Protein AF-A0ABD1ABN2-F1 (afdb_monomer)

Secondary structure (DSSP, 8-state):
--HHHHTT-----TT-S--SSPBP--S----------HHHHHHHHTT--HHHHHHHHHHTT---S-SS--TT------------PPPB-

Sequence (89 aa):
MRLIAHNMLSCNVKGVVNNFPLQIEAEKVIEQEVGFNPDFLKHMFAKIDWKALVDGARSMGYTELPDEAPDGGARIRRNLSQEIPPCV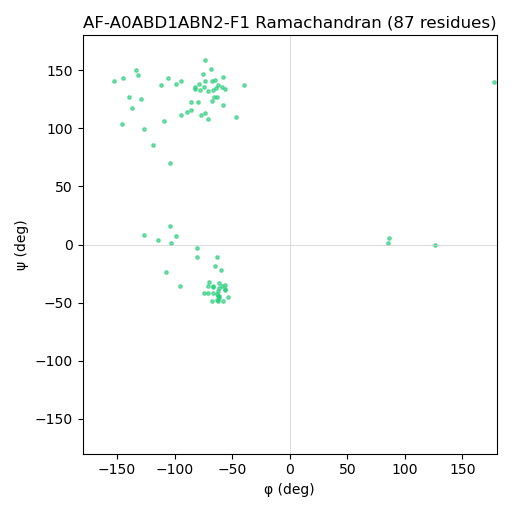A

Foldseek 3Di:
DDLLVLQVFFDPDPPDPCRPNAAEQDPDDDDDDDDDDVVVVVVSLQVGALCSSCNNCVNVVHNPDDNDDDPPRHDDDDDDDDDDDGHHD

Mean predicted aligned error: 7.45 Å

Organism: NCBI:txid228776

InterPro domains:
  IPR039127 Multifunctional methyltransferase subunit Trm112 [PTHR12773] (1-74)

Nearest PDB structures (foldseek):
  8qdg-assembly1_B  TM=9.042E-01  e=2.623E-04  Homo sapiens
  6ped-assembly1_B  TM=9.185E-01  e=6.874E-04  Homo sapiens
  6h1e-assembly1_B  TM=9.189E-01  e=3.586E-03  Homo sapiens
  4qtt-assembly1_A  TM=7.165E-01  e=6.874E-04  Saccharomyces cerevisiae S288C
  6h2u-assembly1_B  TM=7.906E-01  e=2.917E-03  Homo sapiens

Radius of gyration: 13.98 Å; Cα contacts (8 Å, |Δi|>4): 82; chains: 1; bounding box: 32×23×38 Å

pLDDT: mean 81.89, std 15.86, range [40.59, 94.56]

Solvent-accessible surface area (backbone atoms only — not comparable to full-atom values): 6038 Å² total; per-residue (Å²): 134,60,69,76,60,57,57,75,47,62,60,83,61,87,89,65,86,66,30,61,66,51,42,58,72,68,93,75,88,83,92,76,94,72,84,90,54,68,70,60,48,60,62,43,38,76,68,38,41,51,63,51,44,46,54,45,35,41,56,72,74,45,72,86,66,65,93,64,65,67,95,89,32,68,67,87,74,82,87,76,93,76,96,69,88,70,50,74,96

Structure (mmCIF, N/CA/C/O backbone):
data_AF-A0ABD1ABN2-F1
#
_entry.id   AF-A0ABD1ABN2-F1
#
loop_
_atom_site.group_PDB
_atom_site.id
_atom_site.type_symbol
_atom_site.label_atom_id
_atom_site.label_alt_id
_atom_site.label_comp_id
_atom_site.label_asym_id
_atom_site.label_entity_id
_atom_site.label_seq_id
_atom_site.pdbx_PDB_ins_code
_atom_site.Cartn_x
_atom_site.Cartn_y
_atom_site.Cartn_z
_atom_site.occupancy
_atom_site.B_iso_or_equiv
_atom_site.auth_seq_id
_atom_site.auth_comp_id
_atom_site.auth_asym_id
_atom_site.auth_atom_id
_atom_site.pdbx_PDB_model_num
ATOM 1 N N . MET A 1 1 ? -4.759 8.294 -5.002 1.00 87.81 1 MET A N 1
ATOM 2 C CA . MET A 1 1 ? -3.407 8.183 -4.391 1.00 87.81 1 MET A CA 1
ATOM 3 C C . MET A 1 1 ? -2.668 6.992 -4.996 1.00 87.81 1 MET A C 1
ATOM 5 O O . MET A 1 1 ? -3.325 6.169 -5.613 1.00 87.81 1 MET A O 1
ATOM 9 N N . ARG A 1 2 ? -1.339 6.872 -4.851 1.00 92.50 2 ARG A N 1
ATOM 10 C CA . ARG A 1 2 ? -0.614 5.665 -5.305 1.00 92.50 2 ARG A CA 1
ATOM 11 C C . ARG A 1 2 ? -0.785 4.537 -4.285 1.00 92.50 2 ARG A C 1
ATOM 13 O O . ARG A 1 2 ? -0.637 4.792 -3.092 1.00 92.50 2 ARG A O 1
ATOM 20 N N . LEU A 1 3 ? -1.006 3.305 -4.741 1.00 93.31 3 LEU A N 1
ATOM 21 C CA . LEU A 1 3 ? -1.183 2.136 -3.865 1.00 93.31 3 LEU A CA 1
ATOM 22 C C . LEU A 1 3 ? 0.002 1.920 -2.904 1.00 93.31 3 LEU A C 1
ATOM 24 O O . LEU A 1 3 ? -0.183 1.654 -1.721 1.00 93.31 3 LEU A O 1
ATOM 28 N N . ILE A 1 4 ? 1.230 2.138 -3.384 1.00 92.38 4 ILE A N 1
ATOM 29 C CA . ILE A 1 4 ? 2.447 2.062 -2.559 1.00 92.38 4 ILE A CA 1
ATOM 30 C C . ILE A 1 4 ? 2.406 3.054 -1.384 1.00 92.38 4 ILE A C 1
ATOM 32 O O . ILE A 1 4 ? 2.897 2.746 -0.302 1.00 92.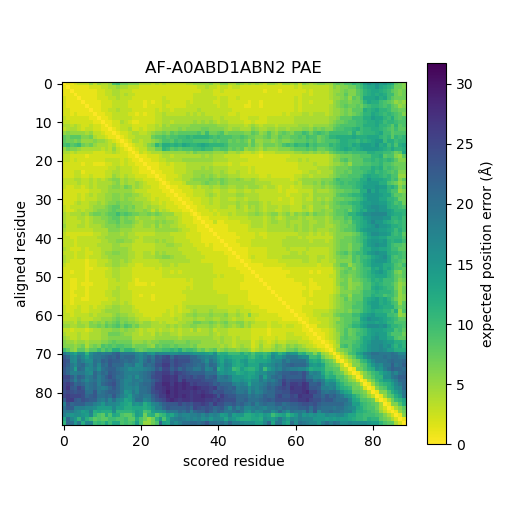38 4 ILE A O 1
ATOM 36 N N . ALA A 1 5 ? 1.820 4.241 -1.577 1.00 92.12 5 ALA A N 1
ATOM 37 C CA . ALA A 1 5 ? 1.693 5.223 -0.504 1.00 92.12 5 ALA A CA 1
ATOM 38 C C . ALA A 1 5 ? 0.673 4.767 0.547 1.00 92.12 5 ALA A C 1
ATOM 40 O O . ALA A 1 5 ? 0.954 4.879 1.734 1.00 92.12 5 ALA A O 1
ATOM 41 N N . HIS A 1 6 ? -0.462 4.198 0.118 1.00 92.50 6 HIS A N 1
ATOM 42 C CA . HIS A 1 6 ? -1.463 3.614 1.017 1.00 92.50 6 HIS A CA 1
ATOM 43 C C . HIS A 1 6 ? -0.864 2.526 1.920 1.00 92.50 6 HIS A C 1
ATOM 45 O O . HIS A 1 6 ? -1.159 2.471 3.108 1.00 92.50 6 HIS A O 1
ATOM 51 N N . ASN A 1 7 ? 0.051 1.715 1.386 1.00 93.50 7 ASN A N 1
ATOM 52 C CA . ASN A 1 7 ? 0.731 0.659 2.138 1.00 93.50 7 ASN A CA 1
ATOM 53 C C . ASN A 1 7 ? 1.602 1.176 3.310 1.00 93.50 7 ASN A C 1
ATOM 55 O O . ASN A 1 7 ? 2.035 0.391 4.144 1.00 93.50 7 ASN A O 1
ATOM 59 N N . MET A 1 8 ? 1.838 2.489 3.401 1.00 91.19 8 MET A N 1
ATOM 60 C CA . MET A 1 8 ? 2.553 3.133 4.511 1.00 91.19 8 MET A CA 1
ATOM 61 C C . MET A 1 8 ? 1.614 3.853 5.496 1.00 91.19 8 MET A C 1
ATOM 63 O O . MET A 1 8 ? 2.096 4.491 6.433 1.00 91.19 8 MET A O 1
ATOM 67 N N . LEU A 1 9 ? 0.294 3.808 5.280 1.00 91.25 9 LEU A N 1
ATOM 68 C CA . LEU A 1 9 ? -0.700 4.500 6.102 1.00 91.25 9 LEU A CA 1
ATOM 69 C C . LEU A 1 9 ? -1.330 3.552 7.119 1.00 91.25 9 LEU A C 1
ATOM 71 O O . LEU A 1 9 ? -1.696 2.432 6.785 1.00 91.25 9 LEU A O 1
ATOM 75 N N . SER A 1 10 ? -1.510 4.032 8.349 1.00 89.94 10 SER A N 1
ATOM 76 C CA . SER A 1 10 ? -2.186 3.310 9.430 1.00 89.94 10 SER A CA 1
ATOM 77 C C . SER A 1 10 ? -3.192 4.207 10.152 1.00 89.94 10 SER A C 1
ATOM 79 O O . SER A 1 10 ? -2.972 5.413 10.276 1.00 89.94 10 SER A O 1
ATOM 81 N N . CYS A 1 11 ? -4.255 3.618 10.694 1.00 89.69 11 CYS A N 1
ATOM 82 C CA . CYS A 1 11 ? -5.285 4.311 11.466 1.00 89.69 11 CYS A CA 1
ATOM 83 C C . CYS A 1 11 ? -4.684 4.917 12.751 1.00 89.69 11 CYS A C 1
ATOM 85 O O . CYS A 1 11 ? -4.045 4.221 13.541 1.00 89.69 11 CYS A O 1
ATOM 87 N N . ASN A 1 12 ? -4.897 6.215 12.983 1.00 87.94 12 ASN A N 1
ATOM 88 C CA . ASN A 1 12 ? -4.396 6.921 14.174 1.00 87.94 12 ASN A CA 1
ATOM 89 C C . ASN A 1 12 ? -5.494 7.183 15.227 1.00 87.94 12 ASN A C 1
ATOM 91 O O . ASN A 1 12 ? -5.350 8.032 16.108 1.00 87.94 12 ASN A O 1
ATOM 95 N N . VAL A 1 13 ? -6.629 6.489 15.121 1.00 90.38 13 VAL A N 1
ATOM 96 C CA . VAL A 1 13 ? -7.735 6.602 16.078 1.00 90.38 13 VAL A CA 1
ATOM 97 C C . VAL A 1 13 ? -7.329 5.956 17.405 1.00 90.38 13 VAL A C 1
ATOM 99 O O . VAL A 1 13 ? -6.811 4.842 17.439 1.00 90.38 13 VAL A O 1
ATOM 102 N N . LYS A 1 14 ? -7.555 6.648 18.526 1.00 85.56 14 LYS A N 1
ATOM 103 C CA . LYS A 1 14 ? -7.202 6.128 19.856 1.00 85.56 14 LYS A CA 1
ATOM 104 C C . LYS A 1 14 ? -8.015 4.872 20.182 1.00 85.56 14 LYS A C 1
ATOM 106 O O . LYS A 1 14 ? -9.230 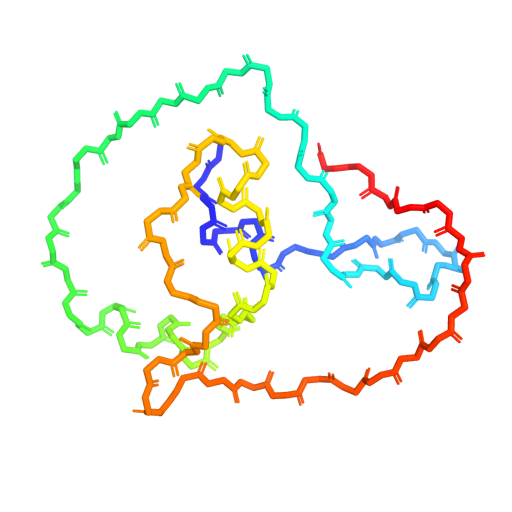4.871 20.025 1.00 85.56 14 LYS A O 1
ATOM 111 N N . GLY A 1 15 ? -7.343 3.842 20.697 1.00 84.19 15 GLY A N 1
ATOM 112 C CA . GLY A 1 15 ? -7.979 2.589 21.119 1.00 84.19 15 GLY A CA 1
ATOM 113 C C . GLY A 1 15 ? -8.175 1.555 20.005 1.00 84.19 15 GLY A C 1
ATOM 114 O O . GLY A 1 15 ? -8.693 0.479 20.285 1.00 84.19 15 GLY A O 1
ATOM 115 N N . VAL A 1 16 ? -7.742 1.837 18.769 1.00 81.38 16 VAL A N 1
ATOM 116 C CA . VAL A 1 16 ? -7.758 0.842 17.690 1.00 81.38 16 VAL A CA 1
ATOM 117 C C . VAL A 1 16 ? -6.590 -0.142 17.848 1.00 81.38 16 VAL A C 1
ATOM 119 O O . VAL A 1 16 ? -5.450 0.262 18.078 1.00 81.38 16 VAL A O 1
ATOM 122 N N . VAL A 1 17 ? -6.875 -1.439 17.726 1.00 78.56 17 VAL A N 1
ATOM 123 C CA . VAL A 1 17 ? -5.863 -2.511 17.796 1.00 78.56 17 VAL A CA 1
ATOM 124 C C . VAL A 1 17 ? -5.383 -2.904 16.393 1.00 78.56 17 VAL A C 1
ATOM 126 O O . VAL A 1 17 ? -4.193 -3.126 16.190 1.00 78.56 17 VAL A O 1
ATOM 129 N N . ASN A 1 18 ? -6.289 -2.885 15.409 1.00 79.62 18 ASN A N 1
ATOM 130 C CA . ASN A 1 18 ? -6.025 -3.211 14.005 1.00 79.62 18 ASN A CA 1
ATOM 131 C C . ASN A 1 18 ? -5.949 -1.932 13.165 1.00 79.62 18 ASN A C 1
ATOM 133 O O . ASN A 1 18 ? -6.850 -1.615 12.394 1.00 79.62 18 ASN A O 1
ATOM 137 N N . ASN A 1 19 ? -4.888 -1.149 13.352 1.00 85.94 19 ASN A N 1
ATOM 138 C CA . ASN A 1 19 ? -4.697 0.087 12.590 1.00 85.94 19 ASN A CA 1
ATOM 139 C C . ASN A 1 19 ? -4.123 -0.116 11.182 1.00 85.94 19 ASN A C 1
ATOM 141 O O . ASN A 1 19 ? -3.949 0.869 10.467 1.00 85.94 19 ASN A O 1
ATOM 145 N N . PHE A 1 20 ? -3.790 -1.342 10.790 1.00 89.50 20 PHE A N 1
ATOM 146 C CA . PHE A 1 20 ? -3.172 -1.636 9.505 1.00 89.50 20 PHE A CA 1
ATOM 147 C C . PHE A 1 20 ? -3.501 -3.066 9.042 1.00 89.50 20 PHE A C 1
ATOM 149 O O . PHE A 1 20 ? -3.442 -3.974 9.874 1.00 89.50 20 PHE A O 1
ATOM 156 N N . PRO A 1 21 ? -3.753 -3.291 7.738 1.00 90.56 21 PRO A N 1
ATOM 157 C CA . PRO A 1 21 ? -3.928 -2.282 6.687 1.00 90.56 21 PRO A CA 1
ATOM 158 C C . PRO A 1 21 ? -5.268 -1.548 6.790 1.00 90.56 21 PRO A C 1
ATOM 160 O O . PRO A 1 21 ? -6.212 -2.042 7.402 1.00 90.56 21 PRO A O 1
ATOM 163 N N . LEU A 1 22 ? -5.346 -0.359 6.192 1.00 90.94 22 LEU A N 1
ATOM 164 C CA . LEU A 1 22 ? -6.626 0.318 5.996 1.00 90.94 22 LEU A CA 1
ATOM 165 C C . LEU A 1 22 ? -7.391 -0.348 4.843 1.00 90.94 22 LEU A C 1
ATOM 167 O O . LEU A 1 22 ? -6.783 -0.836 3.886 1.00 90.94 22 LEU A O 1
ATOM 171 N N . GLN A 1 23 ? -8.719 -0.376 4.936 1.00 89.81 23 GLN A N 1
ATOM 172 C CA . GLN A 1 23 ? -9.567 -0.909 3.872 1.00 89.81 23 GLN A CA 1
ATOM 173 C C . GLN A 1 23 ? -9.721 0.138 2.766 1.00 89.81 23 GLN A C 1
ATOM 175 O O . GLN A 1 23 ? -10.182 1.246 3.028 1.00 89.81 23 GLN A O 1
ATOM 180 N N . ILE A 1 24 ? -9.343 -0.212 1.534 1.00 91.44 24 ILE A N 1
ATOM 181 C CA . ILE A 1 24 ? -9.512 0.665 0.370 1.00 91.44 24 ILE A CA 1
ATOM 182 C C . ILE A 1 24 ? -10.916 0.477 -0.200 1.00 91.44 24 ILE A C 1
ATOM 184 O O . ILE A 1 24 ? -11.259 -0.620 -0.636 1.00 91.44 24 ILE A O 1
ATOM 188 N N . GLU A 1 25 ? -11.675 1.566 -0.280 1.00 90.88 25 GLU A N 1
ATOM 189 C CA . GLU A 1 25 ? -12.938 1.645 -1.019 1.00 90.88 25 GLU A CA 1
ATOM 190 C C . GLU A 1 25 ? -12.792 2.700 -2.121 1.00 90.88 25 GLU A C 1
ATOM 192 O O . GLU A 1 25 ? -13.057 3.886 -1.938 1.00 90.88 25 GLU A O 1
ATOM 197 N N . ALA A 1 26 ? -12.269 2.281 -3.275 1.00 88.50 26 ALA A N 1
ATOM 198 C CA . ALA A 1 26 ? -11.987 3.194 -4.375 1.00 88.50 26 ALA A CA 1
ATOM 199 C C . ALA A 1 26 ? -13.229 3.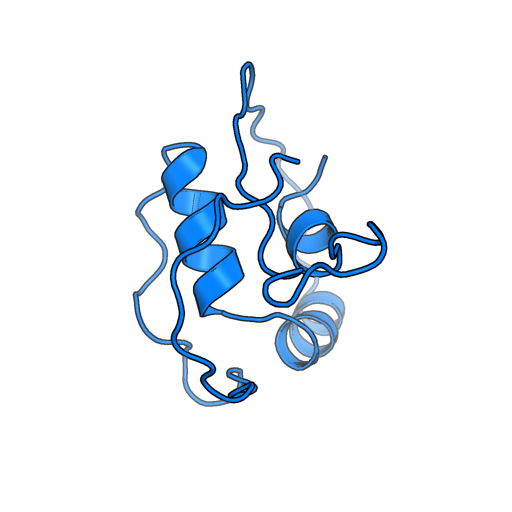407 -5.252 1.00 88.50 26 ALA A C 1
ATOM 201 O O . ALA A 1 26 ? -13.662 2.495 -5.949 1.00 88.50 26 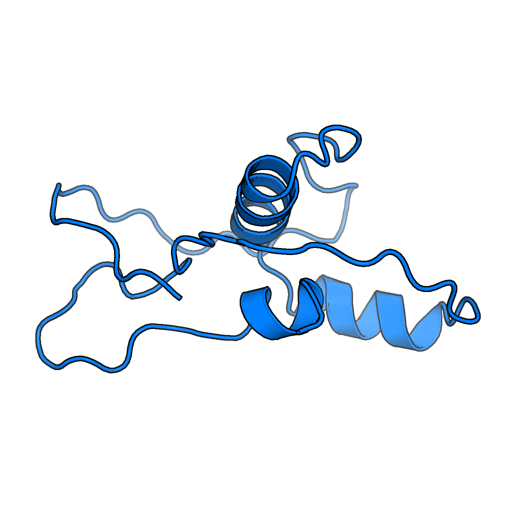ALA A O 1
ATOM 202 N N . GLU A 1 27 ? -13.749 4.635 -5.296 1.00 91.62 27 GLU A N 1
ATOM 203 C CA . GLU A 1 27 ? -14.800 5.009 -6.257 1.00 91.62 27 GLU A CA 1
ATOM 204 C C . GLU A 1 27 ? -14.251 5.098 -7.694 1.00 91.62 27 GLU A C 1
ATOM 206 O O . GLU A 1 27 ? -14.920 4.738 -8.661 1.00 91.62 27 GLU A O 1
ATOM 211 N N . LYS A 1 28 ? -13.005 5.566 -7.843 1.00 91.00 28 LYS A N 1
ATOM 212 C CA . LYS A 1 28 ? -12.339 5.738 -9.138 1.00 91.00 28 LYS A CA 1
ATOM 213 C C . LYS A 1 28 ? -10.875 5.319 -9.070 1.00 91.00 28 LYS A C 1
ATOM 215 O O . LYS A 1 28 ? -10.104 5.851 -8.270 1.00 91.00 28 LYS A O 1
ATOM 220 N N . VAL A 1 29 ? -10.479 4.442 -9.987 1.00 91.44 29 VAL A N 1
ATOM 221 C CA . VAL A 1 29 ? -9.095 3.995 -10.186 1.00 91.44 29 VAL A CA 1
ATOM 222 C C . VAL A 1 29 ? -8.602 4.524 -11.532 1.00 91.44 29 VAL A C 1
ATOM 224 O O . VAL A 1 29 ? -9.348 4.543 -12.509 1.00 91.44 29 VAL A O 1
ATOM 227 N N . ILE A 1 30 ? -7.366 5.023 -11.572 1.00 92.50 30 ILE A N 1
ATOM 228 C CA . ILE A 1 30 ? -6.730 5.546 -12.787 1.00 92.50 30 ILE A CA 1
ATOM 229 C C . ILE A 1 30 ? -5.369 4.876 -12.921 1.00 92.50 30 ILE A C 1
ATOM 231 O O . ILE A 1 30 ? -4.549 4.956 -12.003 1.00 92.50 30 ILE A O 1
ATOM 235 N N . GLU A 1 31 ? -5.126 4.261 -14.071 1.00 91.56 31 GLU A N 1
ATOM 236 C CA . GLU A 1 31 ? -3.820 3.724 -14.432 1.00 91.56 31 GLU A CA 1
ATOM 237 C C . GLU A 1 31 ? -2.935 4.841 -14.986 1.00 91.56 31 GLU A C 1
ATOM 239 O O . GLU A 1 31 ? -3.363 5.667 -15.794 1.00 91.56 31 GLU A O 1
ATOM 244 N N . GLN A 1 32 ? -1.695 4.896 -14.511 1.00 91.94 32 GLN A N 1
ATOM 245 C CA . GLN A 1 32 ? -0.721 5.882 -14.950 1.00 91.94 32 GLN A CA 1
ATOM 246 C C . GLN A 1 32 ? 0.621 5.197 -15.162 1.00 91.94 32 GLN A C 1
ATOM 248 O O . GLN A 1 32 ? 1.230 4.702 -14.211 1.00 91.94 32 GLN A O 1
ATOM 253 N N . GLU A 1 33 ? 1.093 5.219 -16.404 1.00 92.81 33 GLU A N 1
ATOM 254 C CA . GLU A 1 33 ? 2.423 4.736 -16.747 1.00 92.81 33 GLU A CA 1
ATOM 255 C C . GLU A 1 33 ? 3.489 5.635 -16.111 1.00 92.81 33 GLU A C 1
ATOM 257 O O . GLU A 1 33 ? 3.428 6.867 -16.165 1.00 92.81 33 GLU A O 1
ATOM 262 N N . VAL A 1 34 ? 4.475 5.009 -15.477 1.00 92.69 34 VAL A N 1
ATOM 263 C CA . VAL A 1 34 ? 5.610 5.683 -14.845 1.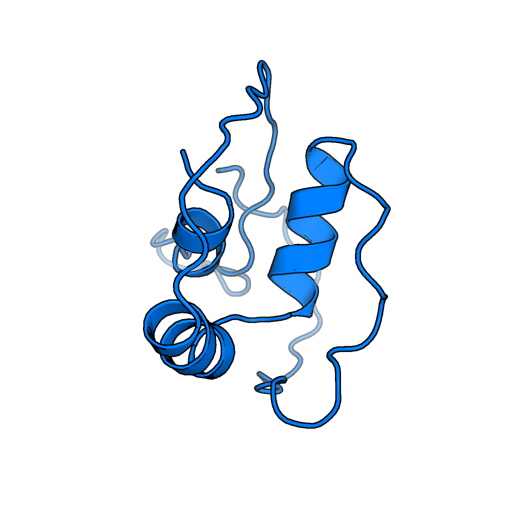00 92.69 34 VAL A CA 1
ATOM 264 C C . VAL A 1 34 ? 6.899 4.996 -15.272 1.00 92.69 34 VAL A C 1
ATOM 266 O O . VAL A 1 34 ? 6.933 3.781 -15.454 1.00 92.69 34 VAL A O 1
ATOM 269 N N . GLY A 1 35 ? 7.975 5.770 -15.423 1.00 94.56 35 GLY A N 1
ATOM 270 C CA . GLY A 1 35 ? 9.282 5.221 -15.776 1.00 94.56 35 GLY A CA 1
ATOM 271 C C . GLY A 1 35 ? 9.768 4.201 -14.743 1.00 94.56 35 GLY A C 1
ATOM 272 O O . GLY A 1 35 ? 9.684 4.435 -13.534 1.00 94.56 35 GLY A O 1
ATOM 273 N N . PHE A 1 36 ? 10.292 3.075 -15.222 1.00 92.94 36 PHE A N 1
ATOM 274 C CA . PHE A 1 36 ? 10.835 2.028 -14.364 1.00 92.94 36 PHE A CA 1
ATOM 275 C C . PHE A 1 36 ? 12.104 2.513 -13.647 1.00 92.94 36 PHE A C 1
ATOM 277 O O . PHE A 1 36 ? 13.071 2.921 -14.288 1.00 92.94 36 PHE A O 1
ATOM 284 N N . ASN A 1 37 ? 12.106 2.451 -12.313 1.00 93.25 37 ASN A N 1
ATOM 285 C CA . ASN A 1 37 ? 13.257 2.800 -11.481 1.00 93.25 37 ASN A CA 1
ATOM 286 C C . ASN A 1 37 ? 13.577 1.639 -10.517 1.00 93.25 37 ASN A C 1
ATOM 288 O O . ASN A 1 37 ? 12.913 1.502 -9.482 1.00 93.25 37 ASN A O 1
ATOM 292 N N . PRO A 1 38 ? 14.573 0.794 -10.836 1.00 90.44 38 PRO A N 1
ATOM 293 C CA . PRO A 1 38 ? 14.870 -0.400 -10.052 1.00 90.44 38 PRO A CA 1
ATOM 294 C C . PRO A 1 38 ? 15.395 -0.076 -8.649 1.00 90.44 38 PRO A C 1
ATOM 296 O O . PRO A 1 38 ? 15.061 -0.783 -7.700 1.00 90.44 38 PRO A O 1
ATOM 299 N N . ASP A 1 39 ? 16.186 0.986 -8.485 1.00 91.19 39 ASP A N 1
ATOM 300 C CA . ASP A 1 39 ? 16.738 1.383 -7.186 1.00 91.19 39 ASP A CA 1
ATOM 301 C C . ASP A 1 39 ? 15.639 1.856 -6.233 1.00 91.19 39 ASP A C 1
ATOM 303 O O . ASP A 1 39 ? 15.590 1.440 -5.073 1.00 91.19 39 ASP A O 1
ATOM 307 N N . PHE A 1 40 ? 14.683 2.640 -6.743 1.00 90.12 40 PHE A N 1
ATOM 308 C CA . PHE A 1 40 ? 13.489 3.015 -5.984 1.00 90.12 40 PHE A CA 1
ATOM 309 C C . PHE A 1 40 ? 12.710 1.779 -5.524 1.00 90.12 40 PHE A C 1
ATOM 311 O O . PHE A 1 40 ? 12.380 1.665 -4.343 1.00 90.12 40 PHE A O 1
ATOM 318 N N . LEU A 1 41 ? 12.448 0.837 -6.436 1.00 88.38 41 LEU A N 1
ATOM 319 C CA . LEU A 1 41 ? 11.692 -0.372 -6.119 1.00 88.38 41 LEU A CA 1
ATOM 320 C C . LEU A 1 41 ? 12.394 -1.215 -5.053 1.00 88.38 41 LEU A C 1
ATOM 322 O O . LEU A 1 41 ? 11.752 -1.575 -4.072 1.00 88.38 41 LEU A O 1
ATOM 326 N N . LYS A 1 42 ? 13.708 -1.452 -5.169 1.00 87.50 42 LYS A N 1
ATOM 327 C CA . LYS A 1 42 ? 14.491 -2.182 -4.153 1.00 87.50 42 LYS A CA 1
ATOM 328 C C . LYS A 1 42 ? 14.334 -1.572 -2.758 1.00 87.50 42 LYS A C 1
ATOM 330 O O . LYS A 1 42 ? 14.106 -2.292 -1.788 1.00 87.50 42 LYS A O 1
ATOM 335 N N . HIS A 1 43 ? 14.414 -0.246 -2.648 1.00 87.56 43 HIS A N 1
ATOM 336 C CA . HIS A 1 43 ? 14.233 0.443 -1.369 1.00 87.56 43 HIS A CA 1
ATOM 337 C C . HIS A 1 43 ? 12.788 0.410 -0.859 1.00 87.56 43 HIS A C 1
ATOM 339 O O . HIS A 1 43 ? 12.573 0.381 0.355 1.00 87.56 43 HIS A O 1
ATOM 345 N N . MET A 1 44 ? 11.803 0.418 -1.759 1.00 88.25 44 MET A N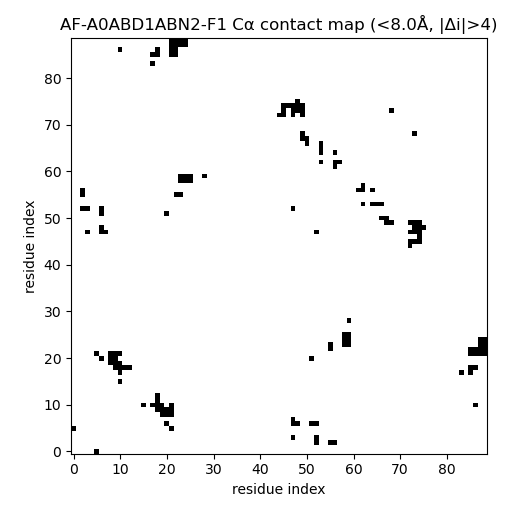 1
ATOM 346 C CA . MET A 1 44 ? 10.390 0.336 -1.394 1.00 88.25 44 MET A CA 1
ATOM 347 C C . MET A 1 44 ? 9.976 -1.064 -0.954 1.00 88.25 44 MET A C 1
ATOM 349 O O . MET A 1 44 ? 9.292 -1.181 0.059 1.00 88.25 44 MET A O 1
ATOM 353 N N . PHE A 1 45 ? 10.432 -2.115 -1.638 1.00 86.62 45 PHE A N 1
ATOM 354 C CA . PHE A 1 45 ? 10.142 -3.503 -1.269 1.00 86.62 45 PHE A CA 1
ATOM 355 C C . PHE A 1 45 ? 10.575 -3.826 0.164 1.00 86.62 45 PHE A C 1
ATOM 357 O O . PHE A 1 45 ? 9.858 -4.515 0.876 1.00 86.62 45 PHE A O 1
ATOM 364 N N . ALA A 1 46 ? 11.674 -3.239 0.647 1.00 85.25 46 ALA A N 1
ATOM 365 C CA . ALA A 1 46 ? 12.110 -3.399 2.037 1.00 85.25 46 ALA A CA 1
ATOM 366 C C . ALA A 1 46 ? 11.139 -2.802 3.084 1.00 85.25 46 ALA A C 1
ATOM 368 O O . ALA A 1 46 ? 11.238 -3.108 4.278 1.00 85.25 46 ALA A O 1
ATOM 369 N N . LYS A 1 47 ? 10.236 -1.907 2.667 1.00 86.75 47 LYS A N 1
ATOM 370 C CA . LYS A 1 47 ? 9.295 -1.189 3.541 1.00 86.75 47 LYS A CA 1
ATOM 371 C C . LYS A 1 47 ? 7.855 -1.669 3.398 1.00 86.75 47 LYS A C 1
ATOM 373 O O . LYS A 1 47 ? 7.078 -1.442 4.319 1.00 86.75 47 LYS A O 1
ATOM 378 N N . ILE A 1 48 ? 7.512 -2.261 2.258 1.00 90.38 48 ILE A N 1
ATOM 379 C CA . ILE A 1 48 ? 6.150 -2.663 1.917 1.00 90.38 48 ILE A CA 1
ATOM 380 C C . ILE A 1 48 ? 5.735 -3.895 2.725 1.00 90.38 48 ILE A C 1
ATOM 382 O O . ILE A 1 48 ? 6.513 -4.828 2.915 1.00 90.38 48 ILE A O 1
ATOM 386 N N . ASP A 1 49 ? 4.484 -3.902 3.171 1.00 92.25 49 ASP A N 1
ATOM 387 C CA . ASP A 1 49 ? 3.800 -5.114 3.605 1.00 92.25 49 ASP A CA 1
ATOM 388 C C . ASP A 1 49 ? 3.107 -5.752 2.394 1.00 92.25 49 ASP A C 1
ATOM 390 O O . ASP A 1 49 ? 2.201 -5.160 1.797 1.00 92.25 49 ASP A O 1
ATOM 394 N N . TRP A 1 50 ? 3.576 -6.939 1.997 1.00 91.75 50 TRP A N 1
ATOM 395 C CA . TRP A 1 50 ? 3.117 -7.610 0.779 1.00 91.75 50 TRP A CA 1
ATOM 396 C C . TRP A 1 50 ? 1.637 -7.979 0.839 1.00 91.75 50 TRP A C 1
ATOM 398 O O . TRP A 1 50 ? 0.904 -7.741 -0.118 1.00 91.75 50 TRP A O 1
ATOM 408 N N . LYS A 1 51 ? 1.175 -8.490 1.984 1.00 91.06 51 LYS A N 1
ATOM 409 C CA . LYS A 1 51 ? -0.218 -8.900 2.150 1.00 91.06 51 LYS A CA 1
ATOM 410 C C . LYS A 1 51 ? -1.153 -7.701 2.006 1.00 91.06 51 LYS A C 1
ATOM 412 O O . LYS A 1 51 ? -2.100 -7.756 1.231 1.00 91.06 51 LYS A O 1
ATOM 417 N N . ALA A 1 52 ? -0.841 -6.594 2.676 1.00 92.25 52 ALA A N 1
ATOM 418 C CA . ALA A 1 52 ? -1.593 -5.350 2.546 1.00 92.25 52 ALA A CA 1
ATOM 419 C C . ALA A 1 52 ? -1.575 -4.777 1.118 1.00 92.25 52 ALA A C 1
ATOM 421 O O . ALA A 1 52 ? -2.542 -4.147 0.693 1.00 92.25 52 ALA A O 1
ATOM 422 N N . LEU A 1 53 ? -0.477 -4.963 0.376 1.00 93.12 53 LEU A N 1
ATOM 423 C CA . LEU A 1 53 ? -0.377 -4.534 -1.019 1.00 93.12 53 LEU A CA 1
ATOM 424 C C . LEU A 1 53 ? -1.310 -5.355 -1.915 1.00 93.12 53 LEU A C 1
ATOM 426 O O . LEU A 1 53 ? -2.058 -4.769 -2.694 1.00 93.12 53 LEU A O 1
ATOM 430 N N . VAL A 1 54 ? -1.269 -6.683 -1.786 1.00 93.19 54 VAL A N 1
ATOM 431 C CA . VAL A 1 54 ? -2.115 -7.617 -2.542 1.00 93.19 54 VAL A CA 1
ATOM 432 C C . VAL A 1 54 ? -3.589 -7.384 -2.221 1.00 93.19 54 VAL A C 1
ATOM 434 O O . VAL A 1 54 ? -4.393 -7.219 -3.136 1.00 93.19 54 VAL A O 1
ATOM 437 N N . ASP A 1 55 ? -3.939 -7.300 -0.936 1.00 92.38 55 ASP A N 1
ATOM 438 C CA . ASP A 1 55 ? -5.317 -7.069 -0.495 1.00 92.38 55 ASP A CA 1
ATOM 439 C C . ASP A 1 55 ? -5.833 -5.709 -1.016 1.00 92.38 55 ASP A C 1
ATOM 441 O O . ASP A 1 55 ? -6.915 -5.636 -1.597 1.00 92.38 55 ASP A O 1
ATOM 445 N N . GLY A 1 56 ? -5.024 -4.644 -0.932 1.00 93.31 56 GLY A N 1
ATOM 446 C CA . GLY A 1 56 ? -5.382 -3.330 -1.477 1.00 93.31 56 GLY A CA 1
ATOM 447 C C . GLY A 1 56 ? -5.483 -3.288 -3.009 1.00 93.31 56 GLY A C 1
ATOM 448 O O . GLY A 1 56 ? -6.362 -2.617 -3.549 1.00 93.31 56 GLY A O 1
ATOM 449 N N . ALA A 1 57 ? -4.617 -4.012 -3.724 1.00 94.06 57 ALA A N 1
ATOM 450 C CA . ALA A 1 57 ? -4.693 -4.144 -5.179 1.00 94.06 57 ALA A CA 1
ATOM 451 C C . ALA A 1 57 ? -6.000 -4.828 -5.610 1.00 94.06 57 ALA A C 1
ATOM 453 O O . ALA A 1 57 ? -6.691 -4.335 -6.505 1.00 94.06 57 ALA A O 1
ATOM 454 N N . ARG A 1 58 ? -6.383 -5.905 -4.912 1.00 93.19 58 ARG A N 1
ATOM 455 C CA . ARG A 1 58 ? -7.629 -6.647 -5.155 1.00 93.19 58 ARG A CA 1
ATOM 456 C C . ARG A 1 58 ? -8.867 -5.790 -4.925 1.00 93.19 58 ARG A C 1
ATOM 458 O O . ARG A 1 58 ? -9.777 -5.842 -5.749 1.00 93.19 58 ARG A O 1
ATOM 465 N N . SER A 1 59 ? -8.882 -4.951 -3.886 1.00 91.50 59 SER A N 1
ATOM 466 C CA . SER A 1 59 ? -9.979 -3.996 -3.644 1.00 91.50 59 SER A CA 1
ATOM 467 C C . SER A 1 59 ? -10.194 -3.001 -4.790 1.00 91.50 59 SER A C 1
ATOM 469 O O . SER A 1 59 ? -11.282 -2.454 -4.931 1.00 91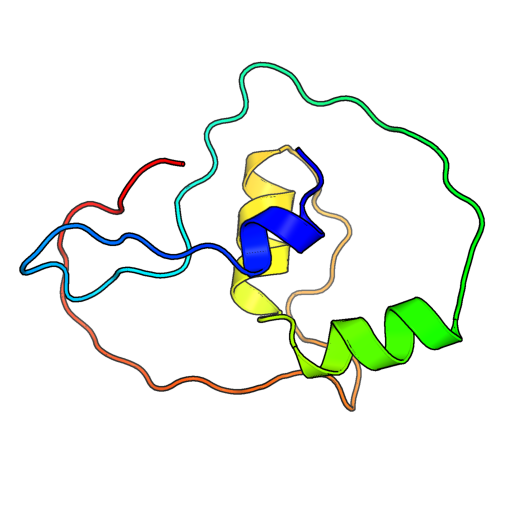.50 59 SER A O 1
ATOM 471 N N . MET A 1 60 ? -9.180 -2.771 -5.627 1.00 91.69 60 MET A N 1
ATOM 472 C CA . MET A 1 60 ? -9.258 -1.909 -6.812 1.00 91.69 60 MET A CA 1
ATOM 473 C C . MET A 1 60 ? -9.466 -2.695 -8.120 1.00 91.69 60 MET A C 1
ATOM 475 O O . MET A 1 60 ? -9.394 -2.108 -9.197 1.00 91.69 60 MET A O 1
ATOM 479 N N . GLY A 1 61 ? -9.702 -4.010 -8.045 1.00 90.31 61 GLY A N 1
ATOM 480 C CA . GLY A 1 61 ? -9.904 -4.886 -9.203 1.00 90.31 61 GLY A CA 1
ATOM 481 C C . GLY A 1 61 ? -8.621 -5.450 -9.826 1.00 90.31 61 GLY A C 1
ATOM 482 O O . GLY A 1 61 ? -8.697 -6.135 -10.843 1.00 90.31 61 GLY A O 1
ATOM 483 N N . TYR A 1 62 ? -7.448 -5.212 -9.227 1.00 90.62 62 TYR A N 1
ATOM 484 C CA . TYR A 1 62 ? -6.169 -5.711 -9.735 1.00 90.62 62 TYR A CA 1
ATOM 485 C C . TYR A 1 62 ? -5.795 -7.045 -9.071 1.00 90.62 62 TYR A C 1
ATOM 487 O O . TYR A 1 62 ? -5.504 -7.098 -7.876 1.00 90.62 62 TYR A O 1
ATOM 495 N N . THR A 1 63 ? -5.812 -8.136 -9.842 1.00 90.62 63 THR A N 1
ATOM 496 C CA . THR A 1 63 ? -5.667 -9.517 -9.330 1.00 90.62 63 THR A CA 1
ATOM 497 C C . THR A 1 63 ? -4.398 -10.231 -9.797 1.00 90.62 63 THR A C 1
ATOM 499 O O . THR A 1 63 ? -4.191 -11.390 -9.457 1.00 90.62 63 THR A O 1
ATOM 502 N N . GLU A 1 64 ? -3.521 -9.543 -10.529 1.00 89.88 64 GLU A N 1
ATOM 503 C CA . GLU A 1 64 ? -2.329 -10.150 -11.138 1.00 89.88 64 GLU A CA 1
ATOM 504 C C . GLU A 1 64 ? -1.151 -10.326 -10.165 1.00 89.88 64 GLU A C 1
ATOM 506 O O . GLU A 1 64 ? -0.163 -10.981 -10.497 1.00 89.88 64 GLU A O 1
ATOM 511 N N . LEU A 1 65 ? -1.225 -9.740 -8.964 1.00 89.88 65 LEU A N 1
ATOM 512 C CA . LEU A 1 65 ? -0.174 -9.899 -7.958 1.00 89.88 65 LEU A CA 1
ATOM 513 C C . LEU A 1 65 ? -0.221 -11.300 -7.321 1.00 89.88 65 LEU A C 1
ATOM 515 O O . LEU A 1 65 ? -1.303 -11.742 -6.921 1.00 89.88 65 LEU A O 1
ATOM 519 N N . PRO A 1 66 ? 0.937 -11.969 -7.154 1.00 90.38 66 PRO A N 1
ATOM 520 C CA . PRO A 1 66 ? 0.997 -13.264 -6.489 1.00 90.38 66 PRO A CA 1
ATOM 521 C C . PRO A 1 66 ? 0.686 -13.151 -4.992 1.00 90.38 66 PRO A C 1
ATOM 523 O O . PRO A 1 66 ? 0.965 -12.132 -4.356 1.00 90.38 66 PRO A O 1
ATOM 526 N N . ASP A 1 67 ? 0.138 -14.226 -4.419 1.00 88.06 67 ASP A N 1
ATOM 527 C CA . ASP A 1 67 ? -0.203 -14.298 -2.991 1.00 88.06 67 ASP A CA 1
ATOM 528 C C . ASP A 1 67 ? 1.024 -14.148 -2.083 1.00 88.06 67 ASP A C 1
ATOM 530 O O . ASP A 1 67 ? 0.964 -13.500 -1.037 1.00 88.06 67 ASP A O 1
ATOM 534 N N . GLU A 1 68 ? 2.153 -14.711 -2.506 1.00 86.06 68 GLU A N 1
ATOM 535 C CA . GLU A 1 68 ? 3.412 -14.676 -1.772 1.00 86.06 68 GLU A CA 1
ATOM 536 C C . GLU A 1 68 ? 4.394 -13.699 -2.414 1.00 86.06 68 GLU A C 1
ATOM 538 O O . GLU A 1 68 ? 4.456 -13.545 -3.638 1.00 86.06 68 GLU A O 1
ATOM 543 N N . ALA A 1 69 ? 5.167 -13.019 -1.567 1.00 85.06 69 ALA A N 1
ATOM 544 C CA . ALA A 1 69 ? 6.202 -12.121 -2.045 1.00 85.06 69 ALA A CA 1
ATOM 545 C C . ALA A 1 69 ? 7.313 -12.940 -2.719 1.00 85.06 69 ALA A C 1
ATOM 547 O O . ALA A 1 69 ? 7.705 -13.975 -2.177 1.00 85.06 69 ALA A O 1
ATOM 548 N N . PRO A 1 70 ? 7.885 -12.465 -3.837 1.00 79.12 70 PRO A N 1
ATOM 549 C CA . PRO A 1 70 ? 9.095 -13.066 -4.383 1.00 79.12 70 PRO A CA 1
ATOM 550 C C . PRO A 1 70 ? 10.231 -13.027 -3.344 1.00 79.12 70 PRO A C 1
ATOM 552 O O . PRO A 1 70 ? 10.328 -12.075 -2.558 1.00 79.12 70 PRO A O 1
ATOM 555 N N . ASP A 1 71 ? 11.071 -14.069 -3.332 1.00 63.41 71 ASP A N 1
ATOM 556 C CA . ASP A 1 71 ? 12.130 -14.290 -2.340 1.00 63.41 71 ASP A CA 1
ATOM 557 C C . ASP A 1 71 ? 12.957 -13.014 -2.078 1.00 63.41 71 ASP A C 1
ATOM 559 O O . ASP A 1 71 ? 13.722 -12.554 -2.928 1.00 63.41 71 ASP A O 1
ATOM 563 N N . GLY A 1 72 ? 12.787 -12.423 -0.884 1.00 60.28 72 GLY A N 1
ATOM 564 C CA . GLY A 1 72 ? 13.536 -11.242 -0.424 1.00 60.28 72 GLY A CA 1
ATOM 565 C C . GLY A 1 72 ? 12.718 -10.030 0.053 1.00 60.28 72 GLY A C 1
ATOM 566 O O . GLY A 1 72 ? 13.326 -9.042 0.466 1.00 60.28 72 GLY A O 1
ATOM 567 N N . GLY A 1 73 ? 11.378 -10.071 0.028 1.00 54.72 73 GLY A N 1
ATOM 568 C CA . GLY A 1 73 ? 10.547 -8.864 0.210 1.00 54.72 73 GLY A CA 1
ATOM 569 C C . GLY A 1 73 ? 9.450 -8.863 1.284 1.00 54.72 73 GLY A C 1
ATOM 570 O O . GLY A 1 73 ? 8.674 -7.915 1.310 1.00 54.72 73 GLY A O 1
ATOM 571 N N . ALA A 1 74 ? 9.330 -9.865 2.161 1.00 49.88 74 ALA A N 1
ATOM 572 C CA . ALA A 1 74 ? 8.225 -9.921 3.130 1.00 49.88 74 ALA A CA 1
ATOM 573 C C . ALA A 1 74 ? 8.687 -9.661 4.574 1.00 49.88 74 ALA A C 1
ATOM 575 O O . ALA A 1 74 ? 9.266 -10.530 5.229 1.00 49.88 74 ALA A O 1
ATOM 576 N N . ARG A 1 75 ? 8.383 -8.475 5.125 1.00 54.31 75 ARG A N 1
ATOM 577 C CA . ARG A 1 75 ? 8.390 -8.292 6.586 1.00 54.31 75 ARG A CA 1
ATOM 578 C C . ARG A 1 75 ? 7.125 -8.916 7.160 1.00 54.31 75 ARG A C 1
ATOM 580 O O . ARG A 1 75 ? 6.041 -8.376 7.010 1.00 54.31 75 ARG A O 1
ATOM 587 N N . ILE A 1 76 ? 7.286 -10.010 7.894 1.00 50.47 76 ILE A N 1
ATOM 588 C CA . ILE A 1 76 ? 6.227 -10.585 8.724 1.00 50.47 76 ILE A CA 1
ATOM 589 C C . ILE A 1 76 ? 6.007 -9.639 9.920 1.00 50.47 76 ILE A C 1
ATOM 591 O O . ILE A 1 76 ? 6.859 -9.566 10.813 1.00 50.47 76 ILE A O 1
ATOM 595 N N . ARG A 1 77 ? 4.897 -8.887 9.970 1.00 55.56 77 ARG A N 1
ATOM 596 C CA . ARG A 1 77 ? 4.408 -8.318 11.241 1.00 55.56 77 ARG A CA 1
ATOM 597 C C . ARG A 1 77 ? 3.364 -9.241 11.870 1.00 55.56 77 ARG A C 1
ATOM 599 O O . ARG A 1 77 ? 2.585 -9.898 11.195 1.00 55.56 77 ARG A O 1
ATOM 606 N N . ARG A 1 78 ? 3.465 -9.330 13.199 1.00 44.81 78 ARG A N 1
ATOM 607 C CA . ARG A 1 78 ? 2.846 -10.323 14.084 1.00 44.81 78 ARG A CA 1
ATOM 608 C C . ARG A 1 78 ? 1.319 -10.270 14.051 1.00 44.81 78 ARG A C 1
ATOM 610 O O . ARG A 1 78 ? 0.745 -9.192 14.153 1.00 44.81 78 ARG A O 1
ATOM 617 N N . ASN A 1 79 ? 0.732 -11.468 14.014 1.00 46.28 79 ASN A N 1
ATOM 618 C CA . ASN A 1 79 ? -0.662 -11.766 14.334 1.00 46.28 79 ASN A CA 1
ATOM 619 C C . ASN A 1 79 ? -1.150 -10.970 15.550 1.00 46.28 79 ASN A C 1
ATOM 621 O O . ASN A 1 79 ? -0.474 -10.969 16.581 1.00 46.28 79 ASN A O 1
ATOM 625 N N . LEU A 1 80 ? -2.368 -10.436 15.475 1.00 45.78 80 LEU A N 1
ATOM 626 C CA . LEU A 1 80 ? -3.249 -10.414 16.635 1.00 45.78 80 LEU A CA 1
ATOM 627 C C . LEU A 1 80 ? -4.699 -10.592 16.179 1.00 45.78 80 LEU A C 1
ATOM 629 O O . LEU A 1 80 ? -5.323 -9.694 15.622 1.00 45.78 80 LEU A O 1
ATOM 633 N N . SER A 1 81 ? -5.206 -11.802 16.392 1.00 45.53 81 SER A N 1
ATOM 634 C CA . SER A 1 81 ? -6.619 -12.136 16.296 1.00 45.53 81 SER A CA 1
ATOM 635 C C . SER A 1 81 ? -7.422 -11.263 17.263 1.00 45.53 81 SER A C 1
ATOM 637 O O . SER A 1 81 ? -7.172 -11.341 18.462 1.00 45.53 81 SER A O 1
ATOM 639 N N . GLN A 1 82 ? -8.369 -10.467 16.758 1.00 45.84 82 GLN A N 1
ATOM 640 C CA . GLN A 1 82 ? -9.744 -10.336 17.270 1.00 45.84 82 GLN A CA 1
ATOM 641 C C . GLN A 1 82 ? -10.535 -9.272 16.487 1.00 45.84 82 GLN A C 1
ATOM 643 O O . GLN A 1 82 ? -10.012 -8.231 16.090 1.00 45.84 82 GLN A O 1
ATOM 648 N N . GLU A 1 83 ? -11.796 -9.610 16.231 1.00 40.59 83 GLU A N 1
ATOM 649 C CA . GLU A 1 83 ? -12.733 -9.000 15.286 1.00 40.59 83 GLU A CA 1
ATOM 650 C C . GLU A 1 83 ? -13.255 -7.633 15.773 1.00 40.59 83 GLU A C 1
ATOM 652 O O . GLU A 1 83 ? -13.975 -7.549 16.765 1.00 40.59 83 GLU A O 1
ATOM 657 N N . ILE A 1 84 ? -12.891 -6.554 15.071 1.00 53.22 84 ILE A N 1
ATOM 658 C CA . ILE A 1 84 ? -13.415 -5.179 15.211 1.00 53.22 84 ILE A CA 1
ATOM 659 C C . ILE A 1 84 ? -13.428 -4.577 13.790 1.00 53.22 84 ILE A C 1
ATOM 661 O O . ILE A 1 84 ? -12.511 -4.894 13.025 1.00 53.22 84 ILE A O 1
ATOM 665 N N . PRO A 1 85 ? -14.422 -3.751 13.394 1.00 52.28 85 PRO A N 1
ATOM 666 C CA . PRO A 1 85 ? -14.523 -3.237 12.028 1.00 52.28 85 PRO A CA 1
ATOM 667 C C . PRO A 1 85 ? -13.251 -2.492 11.575 1.00 52.28 85 PRO A C 1
ATOM 669 O O . PRO A 1 85 ? -12.727 -1.668 12.334 1.00 52.28 85 PRO A O 1
ATOM 672 N N . PRO A 1 86 ? -12.747 -2.774 10.359 1.00 57.31 86 PRO A N 1
ATOM 673 C CA . PRO A 1 86 ? -11.561 -2.121 9.814 1.00 57.31 86 PRO A CA 1
ATOM 674 C C . PRO A 1 86 ? -11.807 -0.620 9.595 1.00 57.31 86 PRO A C 1
ATOM 676 O O . PRO A 1 86 ? -12.890 -0.210 9.178 1.00 57.31 86 PRO A O 1
ATOM 679 N N . CYS A 1 87 ? -10.796 0.213 9.869 1.00 59.12 87 CYS A N 1
ATOM 680 C CA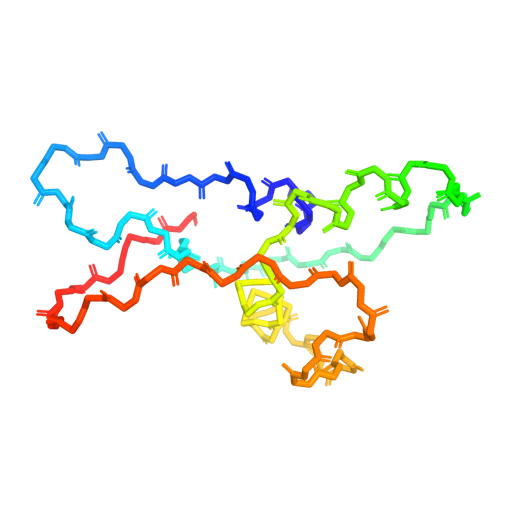 . CYS A 1 87 ? -10.829 1.619 9.458 1.00 59.12 87 CYS A CA 1
ATOM 681 C C . CYS A 1 87 ? -10.807 1.682 7.916 1.00 59.12 87 CYS A C 1
ATOM 683 O O . CYS A 1 87 ? -9.903 1.113 7.295 1.00 59.12 87 CYS A O 1
ATOM 685 N N . VAL A 1 88 ? -11.768 2.388 7.315 1.00 60.75 88 VAL A N 1
ATOM 686 C CA . VAL A 1 88 ? -11.813 2.659 5.866 1.00 60.75 88 VAL A CA 1
ATOM 687 C C . VAL A 1 88 ? -10.901 3.849 5.541 1.00 60.75 88 VAL A C 1
ATOM 689 O O . VAL A 1 88 ? -10.869 4.821 6.304 1.00 60.75 88 VAL A O 1
ATOM 692 N N . ALA A 1 89 ? -10.116 3.725 4.468 1.00 58.31 89 ALA A N 1
ATOM 693 C CA . ALA A 1 89 ? -9.181 4.735 3.958 1.00 58.31 89 ALA A CA 1
ATOM 694 C C . ALA A 1 89 ? -9.864 5.789 3.082 1.00 58.31 89 ALA A C 1
ATOM 696 O O . ALA A 1 89 ? -10.754 5.406 2.292 1.00 58.31 89 ALA A O 1
#